Protein AF-A0A645G3M8-F1 (afdb_monomer_lite)

Radius of gyration: 39.3 Å; chains: 1; bounding box: 77×20×115 Å

Secondary structure (DSSP, 8-state):
-GGGTHHHHHHHHHHHHHHHHHHHHHHHHHHHHHHHHHHHHHHHHHHHHHHHHHHHHHHHHHHHHHHHHHHHHHHHHHHHHHHHHHHHTTTT--S-HHHHHHHHHHHHHHHHHHHHHHHHHHHHHHTT--

Foldseek 3Di:
DVVVCVVVVVVVVVVVVVVVVVVVVVVVVVVVVVVVVVVVVVVVVVVVVVVVVVVVVVVVVVVVVVLVVVLVVQLVVQLVVLLVVLVVCCVVDVDDSVVSSVVSSVVSSVVSVVVSVVVVVVVVVVVVVD

Organism: NCBI:txid1076179

Sequence (130 aa):
MQRRLLPGMNTCEAIARLQEELSARVARNSQLLRTRVDIELERQNQELLAQMNRRAKLQLHLQEAVEGLSVVVLTYYGSQLVQYIAKGTKELHHLNTDVITAISIPVIAGLVAWGTRRMRKKLAREEGAA

pLDDT: mean 85.51, std 11.44, range [43.47, 97.06]

Structure (mmCIF, N/CA/C/O backbone):
data_AF-A0A645G3M8-F1
#
_entry.id   AF-A0A645G3M8-F1
#
loop_
_atom_site.group_PDB
_atom_site.id
_atom_site.type_symbol
_atom_site.label_atom_id
_atom_site.label_alt_id
_atom_site.label_comp_id
_atom_site.label_asym_id
_atom_site.label_entity_id
_atom_site.label_seq_id
_atom_site.pdbx_PDB_ins_code
_atom_site.Cartn_x
_atom_site.Cartn_y
_atom_site.Cartn_z
_atom_site.occupancy
_atom_site.B_iso_or_equiv
_atom_site.auth_seq_id
_atom_site.auth_comp_id
_atom_site.auth_asym_id
_atom_site.auth_atom_id
_atom_site.pdbx_PDB_model_num
ATOM 1 N N . MET A 1 1 ? -44.295 -10.644 69.432 1.00 54.97 1 MET A N 1
ATOM 2 C CA . MET A 1 1 ? -42.885 -10.567 68.974 1.00 54.97 1 MET A CA 1
ATOM 3 C C . MET A 1 1 ? -42.716 -10.097 67.520 1.00 54.97 1 MET A C 1
ATOM 5 O O . MET A 1 1 ? -41.751 -9.391 67.268 1.00 54.97 1 MET A O 1
ATOM 9 N N . GLN A 1 2 ? -43.642 -10.366 66.586 1.00 59.00 2 GLN A N 1
ATOM 10 C CA . GLN A 1 2 ? -43.536 -9.944 65.168 1.00 59.00 2 GLN A CA 1
ATOM 11 C C . GLN A 1 2 ? -43.401 -8.426 64.922 1.00 59.00 2 GLN A C 1
ATOM 13 O O . GLN A 1 2 ? -42.679 -8.008 64.024 1.00 59.00 2 GLN A O 1
ATOM 18 N N . ARG A 1 3 ? -44.016 -7.576 65.754 1.00 61.34 3 ARG A N 1
ATOM 19 C CA . ARG A 1 3 ? -44.022 -6.111 65.565 1.00 61.34 3 ARG A CA 1
ATOM 20 C C . ARG A 1 3 ? -42.653 -5.422 65.740 1.00 61.34 3 ARG A C 1
ATOM 22 O O . ARG A 1 3 ? -42.508 -4.290 65.302 1.00 61.34 3 ARG A O 1
ATOM 29 N N . ARG A 1 4 ? -41.662 -6.083 66.365 1.00 66.19 4 ARG A N 1
ATOM 30 C CA . ARG A 1 4 ? -40.295 -5.539 66.563 1.00 66.19 4 ARG A CA 1
ATOM 31 C C . ARG A 1 4 ? -39.338 -5.843 65.402 1.00 66.19 4 ARG A C 1
ATOM 33 O O . ARG A 1 4 ? -38.353 -5.132 65.265 1.00 66.19 4 ARG A O 1
ATOM 40 N N . LEU A 1 5 ? -39.618 -6.863 64.583 1.00 68.00 5 LEU A N 1
ATOM 41 C CA . LEU A 1 5 ? -38.751 -7.285 63.467 1.00 68.00 5 LEU A CA 1
ATOM 42 C C . LEU A 1 5 ? -39.154 -6.669 62.117 1.00 68.00 5 LEU A C 1
ATOM 44 O O . LEU A 1 5 ? -38.311 -6.519 61.238 1.00 68.00 5 LEU A O 1
ATOM 48 N N . LEU A 1 6 ? -40.413 -6.241 61.986 1.00 74.38 6 LEU A N 1
ATOM 49 C CA . LEU A 1 6 ? -40.953 -5.529 60.820 1.00 74.38 6 LEU A CA 1
ATOM 50 C C . LEU A 1 6 ? -40.064 -4.389 60.276 1.00 74.38 6 LEU A C 1
ATOM 52 O O . LEU A 1 6 ? -39.833 -4.364 59.070 1.00 74.38 6 LEU A O 1
ATOM 56 N N . PRO A 1 7 ? -39.528 -3.465 61.101 1.00 78.56 7 PRO A N 1
ATOM 57 C CA . PRO A 1 7 ? -38.706 -2.374 60.576 1.00 78.56 7 PRO A CA 1
ATOM 58 C C . PRO A 1 7 ? -37.379 -2.855 59.971 1.00 78.56 7 PRO A C 1
ATOM 60 O O . PRO A 1 7 ? -36.938 -2.275 58.986 1.00 78.56 7 PRO A O 1
ATOM 63 N N . GLY A 1 8 ? -36.777 -3.925 60.507 1.00 80.56 8 GLY A N 1
ATOM 64 C CA . GLY A 1 8 ? -35.558 -4.529 59.953 1.00 80.56 8 GLY A CA 1
ATOM 65 C C . GLY A 1 8 ? -35.808 -5.323 58.666 1.00 80.56 8 GLY A C 1
ATOM 66 O O . GLY A 1 8 ? -34.981 -5.325 57.762 1.00 80.56 8 GLY A O 1
ATOM 67 N N . MET A 1 9 ? -36.975 -5.964 58.546 1.00 85.38 9 MET A N 1
ATOM 68 C CA . MET A 1 9 ? -37.376 -6.648 57.311 1.00 85.38 9 MET A CA 1
ATOM 69 C C . MET A 1 9 ? -37.659 -5.653 56.177 1.00 85.38 9 MET A C 1
ATOM 71 O O . MET A 1 9 ? -37.194 -5.859 55.059 1.00 85.38 9 MET A O 1
ATOM 75 N N . ASN A 1 10 ? -38.343 -4.545 56.478 1.00 84.81 10 ASN A N 1
ATOM 76 C CA . ASN A 1 10 ? -38.638 -3.496 55.498 1.00 84.81 10 ASN A CA 1
ATOM 77 C C . ASN A 1 10 ? -37.363 -2.829 54.957 1.00 84.81 10 ASN A C 1
ATOM 79 O O . ASN A 1 10 ? -37.295 -2.501 53.773 1.00 84.81 10 ASN A O 1
ATOM 83 N N . THR A 1 11 ? -36.338 -2.632 55.794 1.00 87.88 11 THR A N 1
ATOM 84 C CA . THR A 1 11 ? -35.049 -2.099 55.332 1.00 87.88 11 THR A CA 1
ATOM 85 C C . THR A 1 11 ? -34.286 -3.102 54.474 1.00 87.88 11 THR A C 1
ATOM 87 O O . THR A 1 11 ? -33.750 -2.703 53.444 1.00 87.88 11 THR A O 1
ATOM 90 N N . CYS A 1 12 ? -34.268 -4.392 54.822 1.00 90.19 12 CYS A N 1
ATOM 91 C CA . CYS A 1 12 ? -33.678 -5.420 53.957 1.00 90.19 12 CYS A CA 1
ATOM 92 C C . CYS A 1 12 ? -34.363 -5.479 52.584 1.00 90.19 12 CYS A C 1
ATOM 94 O O . CYS A 1 12 ? -33.677 -5.560 51.567 1.00 90.19 12 CYS A O 1
ATOM 96 N N . GLU A 1 13 ? -35.693 -5.379 52.536 1.00 90.44 13 GLU A N 1
ATOM 97 C CA . GLU A 1 13 ? -36.441 -5.359 51.276 1.00 90.44 13 GLU A CA 1
ATOM 98 C C . GLU A 1 13 ? -36.130 -4.103 50.442 1.00 90.44 13 GLU A C 1
ATOM 100 O O . GLU A 1 13 ? -35.922 -4.192 49.231 1.00 90.44 13 GLU A O 1
ATOM 105 N N . ALA A 1 14 ? -36.017 -2.935 51.083 1.00 91.69 14 ALA A N 1
ATOM 106 C CA . ALA A 1 14 ? -35.620 -1.697 50.413 1.00 91.69 14 ALA A CA 1
ATOM 107 C C . ALA A 1 14 ? -34.192 -1.774 49.838 1.00 91.69 14 ALA A C 1
ATOM 109 O O . ALA A 1 14 ? -33.960 -1.349 48.705 1.00 91.69 14 ALA A O 1
ATOM 110 N N . ILE A 1 15 ? -33.244 -2.351 50.585 1.00 92.88 15 ILE A N 1
ATOM 111 C CA . ILE A 1 15 ? -31.861 -2.553 50.127 1.00 92.88 15 ILE A CA 1
ATOM 112 C C . ILE A 1 15 ? -31.798 -3.558 48.971 1.00 92.88 15 ILE A C 1
ATOM 114 O O . ILE A 1 15 ? -31.075 -3.313 48.007 1.00 92.88 15 ILE A O 1
ATOM 118 N N . ALA A 1 16 ? -32.581 -4.640 49.013 1.00 93.75 16 ALA A N 1
ATOM 119 C CA . ALA A 1 16 ? -32.650 -5.614 47.922 1.00 93.75 16 ALA A CA 1
ATOM 120 C C . ALA A 1 16 ? -33.140 -4.973 46.610 1.00 93.75 16 ALA A C 1
ATOM 122 O O . ALA A 1 16 ? -32.528 -5.173 45.560 1.00 93.75 16 ALA A O 1
ATOM 123 N N . ARG A 1 17 ? -34.176 -4.124 46.673 1.00 93.81 17 ARG A N 1
ATOM 124 C CA . ARG A 1 17 ? -34.670 -3.372 45.503 1.00 93.81 17 ARG A CA 1
ATOM 125 C C . ARG A 1 17 ? -33.619 -2.410 44.949 1.00 93.81 17 ARG A C 1
ATOM 127 O O . ARG A 1 17 ? -33.435 -2.330 43.737 1.00 93.81 17 ARG A O 1
ATOM 134 N N . LEU A 1 18 ? -32.898 -1.708 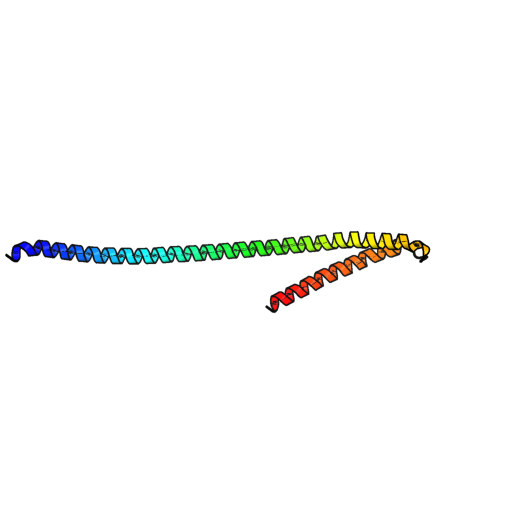45.825 1.00 94.94 18 LEU A N 1
ATOM 135 C CA . LEU A 1 18 ? -31.821 -0.807 45.410 1.00 94.94 18 LEU A CA 1
ATOM 136 C C . LEU A 1 18 ? -30.676 -1.573 44.724 1.00 94.94 18 LEU A C 1
ATOM 138 O O . LEU A 1 18 ? -30.153 -1.125 43.704 1.00 94.94 18 LEU A O 1
ATOM 142 N N . GLN A 1 19 ? -30.296 -2.734 45.266 1.00 95.81 19 GLN A N 1
ATOM 143 C CA . GLN A 1 19 ? -29.272 -3.601 44.683 1.00 95.81 19 GLN A CA 1
ATOM 144 C C . GLN A 1 19 ? -29.669 -4.063 43.277 1.00 95.81 19 GLN A C 1
ATOM 146 O O . GLN A 1 19 ? -28.841 -4.030 42.364 1.00 95.81 19 GLN A O 1
ATOM 151 N N . GLU A 1 20 ? -30.925 -4.463 43.088 1.00 95.69 20 GLU A N 1
ATOM 152 C CA . GLU A 1 20 ? -31.448 -4.882 41.789 1.00 95.69 20 GLU A CA 1
ATOM 153 C C . GLU A 1 20 ? -31.438 -3.726 40.777 1.00 95.69 20 GLU A C 1
ATOM 155 O O . GLU A 1 20 ? -30.967 -3.885 39.647 1.00 95.69 20 GLU A O 1
ATOM 160 N N . GLU A 1 21 ? -31.845 -2.526 41.198 1.00 95.81 21 GLU A N 1
ATOM 161 C CA . GLU A 1 21 ? -31.838 -1.342 40.340 1.00 95.81 21 GLU A CA 1
ATOM 162 C C . GLU A 1 21 ? -30.414 -0.922 39.933 1.00 95.81 21 GLU A C 1
ATOM 164 O O . GLU A 1 21 ? -30.160 -0.608 38.763 1.00 95.81 21 GLU A O 1
ATOM 169 N N . LEU A 1 22 ? -29.461 -0.952 40.871 1.00 95.69 22 LEU A N 1
ATOM 170 C CA . LEU A 1 22 ? -28.048 -0.683 40.596 1.00 95.69 22 LEU A CA 1
ATOM 171 C C . LEU A 1 22 ? -27.452 -1.732 39.657 1.00 95.69 22 LEU A C 1
ATOM 173 O O . LEU A 1 22 ? -26.776 -1.362 38.697 1.00 95.69 22 LEU A O 1
ATOM 177 N N . SER A 1 23 ? -27.741 -3.016 39.878 1.00 95.62 23 SER A N 1
ATOM 178 C CA . SER A 1 23 ? -27.282 -4.100 39.006 1.00 95.62 23 SER A CA 1
ATOM 179 C C . SER A 1 23 ? -27.801 -3.916 37.578 1.00 95.62 23 SER A C 1
ATOM 181 O O . SER A 1 23 ? -27.028 -3.954 36.619 1.00 95.62 23 SER A O 1
ATOM 183 N N . ALA A 1 24 ? -29.085 -3.576 37.425 1.00 95.69 24 ALA A N 1
ATOM 184 C CA . ALA A 1 24 ? -29.679 -3.288 36.124 1.00 95.69 24 ALA A CA 1
ATOM 185 C C . ALA A 1 24 ? -29.034 -2.067 35.438 1.00 95.69 24 ALA A C 1
ATOM 187 O O . ALA A 1 24 ? -28.817 -2.076 34.224 1.00 95.69 24 ALA A O 1
ATOM 188 N N . ARG A 1 25 ? -28.699 -1.010 36.191 1.00 96.44 25 ARG A N 1
ATOM 189 C CA . ARG A 1 25 ? -27.986 0.170 35.664 1.00 96.44 25 ARG A CA 1
ATOM 190 C C . ARG A 1 25 ? -26.560 -0.173 35.231 1.00 96.44 25 ARG A C 1
ATOM 192 O O . ARG A 1 25 ? -26.151 0.239 34.148 1.00 96.44 25 ARG A O 1
ATOM 199 N N . VAL A 1 26 ? -25.826 -0.942 36.035 1.00 95.94 26 VAL A N 1
ATOM 200 C CA . VAL A 1 26 ? -24.470 -1.403 35.703 1.00 95.94 26 VAL A CA 1
ATOM 201 C C . VAL A 1 26 ? -24.498 -2.263 34.444 1.00 95.94 26 VAL A C 1
ATOM 203 O O . VAL A 1 26 ? -23.734 -1.991 33.525 1.00 95.94 26 VAL A O 1
ATOM 206 N N . ALA A 1 27 ? -25.429 -3.215 34.342 1.00 95.50 27 ALA A N 1
ATOM 207 C CA . ALA A 1 27 ? -25.581 -4.059 33.159 1.00 95.50 27 ALA A CA 1
ATOM 208 C C . ALA A 1 27 ? -25.820 -3.235 31.881 1.00 95.50 27 ALA A C 1
ATOM 210 O O . ALA A 1 27 ? -25.150 -3.457 30.871 1.00 95.50 27 ALA A O 1
ATOM 211 N N . ARG A 1 28 ? -26.710 -2.233 31.935 1.00 96.56 28 ARG A N 1
ATOM 212 C CA . ARG A 1 28 ? -26.946 -1.314 30.807 1.00 96.56 28 ARG A CA 1
ATOM 213 C C . ARG A 1 28 ? -25.705 -0.495 30.456 1.00 96.56 28 ARG A C 1
ATOM 215 O O . ARG A 1 28 ? -25.361 -0.380 29.283 1.00 96.56 28 ARG A O 1
ATOM 222 N N . ASN A 1 29 ? -25.002 0.044 31.451 1.00 96.00 29 ASN A N 1
ATOM 223 C CA . ASN A 1 29 ? -23.778 0.813 31.215 1.00 96.00 29 ASN A CA 1
ATOM 224 C C . ASN A 1 29 ? -22.670 -0.055 30.604 1.00 96.00 29 ASN A C 1
ATOM 226 O O . ASN A 1 29 ? -21.996 0.384 29.676 1.00 96.00 29 ASN A O 1
ATOM 230 N N . SER A 1 30 ? -22.508 -1.296 31.066 1.00 95.56 30 SER A N 1
ATOM 231 C CA . SER A 1 30 ? -21.565 -2.255 30.484 1.00 95.56 30 SER A CA 1
ATOM 232 C C . SER A 1 30 ? -21.910 -2.591 29.033 1.00 95.56 30 SER A C 1
ATOM 234 O O . SER A 1 30 ? -21.005 -2.678 28.206 1.00 95.56 30 SER A O 1
ATOM 236 N N . GLN A 1 31 ? -23.198 -2.737 28.703 1.00 95.31 31 GLN A N 1
ATOM 237 C CA . GLN A 1 31 ? -23.643 -2.925 27.319 1.00 95.31 31 GLN A CA 1
ATOM 238 C C . GLN A 1 31 ? -23.295 -1.712 26.449 1.00 95.31 31 GLN A C 1
ATOM 240 O O . GLN A 1 31 ? -22.699 -1.885 25.392 1.00 95.31 31 GLN A O 1
ATOM 245 N N . LEU A 1 32 ? -23.579 -0.491 26.911 1.00 96.69 32 LEU A N 1
ATOM 246 C CA . LEU A 1 32 ? -23.249 0.729 26.167 1.00 96.69 32 LEU A CA 1
ATOM 247 C C . LEU A 1 32 ? -21.739 0.911 25.973 1.00 96.69 32 LEU A C 1
ATOM 249 O O . LEU A 1 32 ? -21.309 1.299 24.889 1.00 96.69 32 LEU A O 1
ATOM 253 N N . LEU A 1 33 ? -20.931 0.624 26.997 1.00 96.44 33 LEU A N 1
ATOM 254 C CA . LEU A 1 33 ? -19.471 0.657 26.889 1.00 96.44 33 LEU A CA 1
ATOM 255 C C . LEU A 1 33 ? -18.968 -0.355 25.864 1.00 96.44 33 LEU A C 1
ATOM 257 O O . LEU A 1 33 ? -18.130 -0.001 25.040 1.00 96.44 33 LEU A O 1
ATOM 261 N N . ARG A 1 34 ? -19.506 -1.580 25.877 1.00 96.06 34 ARG A N 1
ATOM 262 C CA . ARG A 1 34 ? -19.177 -2.595 24.872 1.00 96.06 34 ARG A CA 1
ATOM 263 C C . ARG A 1 34 ? -19.492 -2.086 23.468 1.00 96.06 34 ARG A C 1
ATOM 265 O O . ARG A 1 34 ? -18.597 -2.051 22.641 1.00 96.06 34 ARG A O 1
ATOM 272 N N . THR A 1 35 ? -20.695 -1.557 23.245 1.00 95.31 35 THR A N 1
ATOM 273 C CA . THR A 1 35 ? -21.072 -0.969 21.951 1.00 95.31 35 THR A CA 1
ATOM 274 C C . THR A 1 35 ? -20.161 0.193 21.545 1.00 95.31 35 THR A C 1
ATOM 276 O O . THR A 1 35 ? -19.811 0.317 20.378 1.00 95.31 35 THR A O 1
ATOM 279 N N . ARG A 1 36 ? -19.740 1.051 22.483 1.00 96.06 36 ARG A N 1
ATOM 280 C CA . ARG A 1 36 ? -18.788 2.140 22.196 1.00 96.06 36 ARG A CA 1
ATOM 281 C C . ARG A 1 36 ? -17.420 1.613 21.769 1.00 96.06 36 ARG A C 1
ATOM 283 O O . ARG A 1 36 ? -16.839 2.174 20.847 1.00 96.06 36 ARG A O 1
ATOM 290 N N . VAL A 1 37 ? -16.925 0.565 22.427 1.00 97.06 37 VAL A N 1
ATOM 291 C CA . VAL A 1 37 ? -15.670 -0.100 22.053 1.00 97.06 37 VAL A CA 1
ATOM 292 C C . VAL A 1 37 ? -15.802 -0.740 20.675 1.00 97.06 37 VAL A C 1
ATOM 294 O O . VAL A 1 37 ? -14.934 -0.520 19.837 1.00 97.06 37 VAL A O 1
ATOM 297 N N . ASP A 1 38 ? -16.896 -1.456 20.416 1.00 95.69 38 ASP A N 1
ATOM 298 C CA . ASP A 1 38 ? -17.147 -2.102 19.125 1.00 95.69 38 ASP A CA 1
ATOM 299 C C . ASP A 1 38 ? -17.174 -1.066 17.986 1.00 95.69 38 ASP A C 1
ATOM 301 O O . ASP A 1 38 ? -16.492 -1.236 16.977 1.00 95.69 38 ASP A O 1
ATOM 305 N N . ILE A 1 39 ? -17.863 0.066 18.185 1.00 96.06 39 ILE A N 1
ATOM 306 C CA . ILE A 1 39 ? -17.896 1.174 17.215 1.00 96.06 39 ILE A CA 1
ATOM 307 C C . ILE A 1 39 ? -16.501 1.775 16.996 1.00 96.06 39 ILE A C 1
ATOM 309 O O . ILE A 1 39 ? -16.136 2.073 15.861 1.00 96.06 39 ILE A O 1
ATOM 313 N N . GLU A 1 40 ? -15.711 1.979 18.053 1.00 95.00 40 GLU A N 1
ATOM 314 C CA . GLU A 1 40 ? -14.359 2.533 17.907 1.00 95.00 40 GLU A CA 1
ATOM 315 C C . GLU A 1 40 ? -13.427 1.562 17.170 1.00 95.00 40 GLU A C 1
ATOM 317 O O . GLU A 1 40 ? -12.624 1.996 16.346 1.00 95.00 40 GLU A O 1
ATOM 322 N N . LEU A 1 41 ? -13.564 0.253 17.398 1.00 96.31 41 LEU A N 1
ATOM 323 C CA . LEU A 1 41 ? -12.827 -0.766 16.648 1.00 96.31 41 LEU A CA 1
ATOM 324 C C . LEU A 1 41 ? -13.218 -0.770 15.167 1.00 96.31 41 LEU A C 1
ATOM 326 O O . LEU A 1 41 ? -12.339 -0.817 14.306 1.00 96.31 41 LEU A O 1
ATOM 330 N N . GLU A 1 42 ? -14.510 -0.673 14.850 1.00 95.56 42 GLU A N 1
ATOM 331 C CA . GLU A 1 42 ? -14.969 -0.533 13.464 1.00 95.56 42 GLU A CA 1
ATOM 332 C C . GLU A 1 42 ? -14.425 0.744 12.815 1.00 95.56 42 GLU A C 1
ATOM 334 O O . GLU A 1 42 ? -13.943 0.700 11.681 1.00 95.56 42 GLU A O 1
ATOM 339 N N . ARG A 1 43 ? -14.433 1.866 13.545 1.00 95.25 43 ARG A N 1
ATOM 340 C CA . ARG A 1 43 ? -13.874 3.147 13.092 1.00 95.25 43 ARG A CA 1
ATOM 341 C C . ARG A 1 43 ? -12.379 3.024 12.795 1.00 95.25 43 ARG A C 1
ATOM 343 O O . ARG A 1 43 ? -11.939 3.430 11.722 1.00 95.25 43 ARG A O 1
ATOM 350 N N . GLN A 1 44 ? -11.609 2.412 13.695 1.00 95.62 44 GLN A N 1
ATOM 351 C CA . GLN A 1 44 ? -10.182 2.153 13.483 1.00 95.62 44 GLN A CA 1
ATOM 352 C C . GLN A 1 44 ? -9.940 1.243 12.280 1.00 95.62 44 GLN A C 1
ATOM 354 O O . GLN A 1 44 ? -9.037 1.500 11.487 1.00 95.62 44 GLN A O 1
ATOM 359 N N . ASN A 1 45 ? -10.755 0.203 12.101 1.00 95.31 45 ASN A N 1
ATOM 360 C CA . ASN A 1 45 ? -10.637 -0.691 10.954 1.00 95.31 45 ASN A CA 1
ATOM 361 C C . ASN A 1 45 ? -10.918 0.053 9.635 1.00 95.31 45 ASN A C 1
ATOM 363 O O . ASN A 1 45 ? -10.152 -0.062 8.679 1.00 95.31 45 ASN A O 1
ATOM 367 N N . GLN A 1 46 ? -11.952 0.900 9.597 1.00 95.19 46 GLN A N 1
ATOM 368 C CA . GLN A 1 46 ? -12.221 1.769 8.446 1.00 95.19 46 GLN A CA 1
ATOM 369 C C . GLN A 1 46 ? -11.052 2.722 8.152 1.00 95.19 46 GLN A C 1
ATOM 371 O O . GLN A 1 46 ? -10.663 2.876 6.992 1.00 95.19 46 GLN A O 1
ATOM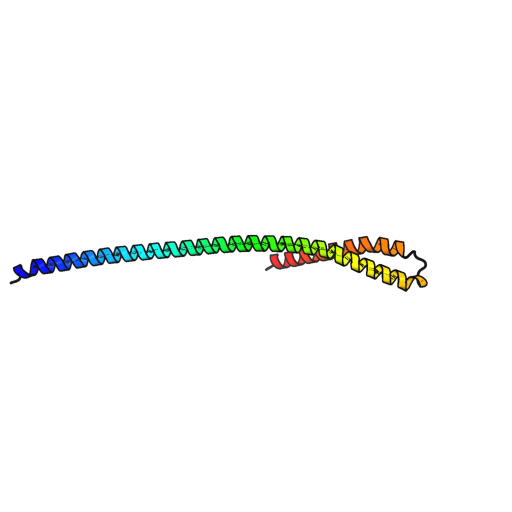 376 N N . GLU A 1 47 ? -10.456 3.330 9.181 1.00 95.38 47 GLU A N 1
ATOM 377 C CA . GLU A 1 47 ? -9.279 4.193 9.027 1.00 95.38 47 GLU A CA 1
ATOM 378 C C . GLU A 1 47 ? -8.066 3.424 8.494 1.00 95.38 47 GLU A C 1
ATOM 380 O O . GLU A 1 47 ? -7.392 3.896 7.574 1.00 95.38 47 GLU A O 1
ATOM 385 N N . LEU A 1 48 ? -7.811 2.220 9.010 1.00 95.69 48 LEU A N 1
ATOM 386 C CA . LEU A 1 48 ? -6.738 1.346 8.539 1.00 95.69 48 LEU A CA 1
ATOM 387 C C . LEU A 1 48 ? -6.937 0.954 7.074 1.00 95.69 48 LEU A C 1
ATOM 389 O O . LEU A 1 48 ? -6.005 1.080 6.279 1.00 95.69 48 LEU A O 1
ATOM 393 N N . LEU A 1 49 ? -8.147 0.548 6.683 1.00 96.12 49 LEU A N 1
ATOM 394 C CA . LEU A 1 49 ? -8.470 0.231 5.291 1.00 96.12 49 LEU A CA 1
ATOM 395 C C . LEU A 1 49 ? -8.269 1.445 4.376 1.00 96.12 49 LEU A C 1
ATOM 397 O O . LEU A 1 49 ? -7.683 1.317 3.298 1.00 96.12 49 LEU A O 1
ATOM 401 N N . ALA A 1 50 ? -8.681 2.638 4.811 1.00 94.50 50 ALA A N 1
ATOM 402 C CA . ALA A 1 50 ? -8.464 3.871 4.057 1.00 94.50 50 ALA A CA 1
ATOM 403 C C . ALA A 1 50 ? -6.966 4.183 3.883 1.00 94.50 50 ALA A C 1
ATOM 405 O O . ALA A 1 50 ? -6.522 4.546 2.787 1.00 94.50 50 ALA A O 1
ATOM 406 N N . GLN A 1 51 ? -6.164 3.994 4.934 1.00 93.69 51 GLN A N 1
ATOM 407 C CA . GLN A 1 51 ? -4.711 4.152 4.877 1.00 93.69 51 GLN A CA 1
ATOM 408 C C . GLN A 1 51 ? -4.052 3.111 3.963 1.00 93.69 51 GLN A C 1
ATOM 410 O O . GLN A 1 51 ? -3.199 3.473 3.146 1.00 93.69 51 GLN A O 1
ATOM 415 N N . MET A 1 52 ? -4.468 1.843 4.042 1.00 94.06 52 MET A N 1
ATOM 416 C CA . MET A 1 52 ? -3.994 0.774 3.159 1.00 94.06 52 MET A CA 1
ATOM 417 C C . MET A 1 52 ? -4.287 1.097 1.696 1.00 94.06 52 MET A C 1
ATOM 419 O O . MET A 1 52 ? -3.386 1.015 0.865 1.00 94.06 52 MET A O 1
ATOM 423 N N . ASN A 1 53 ? -5.505 1.541 1.387 1.00 93.12 53 ASN A N 1
ATOM 424 C CA . ASN A 1 53 ? -5.908 1.879 0.025 1.00 93.12 53 ASN A CA 1
ATOM 425 C C . ASN A 1 53 ? -5.094 3.067 -0.523 1.00 93.12 53 ASN A C 1
ATOM 427 O O . ASN A 1 53 ? -4.596 3.048 -1.651 1.00 93.12 53 ASN A O 1
ATOM 431 N N . ARG A 1 54 ? -4.841 4.082 0.317 1.00 92.81 54 ARG A N 1
ATOM 432 C CA . ARG A 1 54 ? -3.965 5.206 -0.043 1.00 92.81 54 ARG A CA 1
ATOM 433 C C . ARG A 1 54 ? -2.528 4.757 -0.310 1.00 92.81 54 ARG A C 1
ATOM 435 O O . ARG A 1 54 ? -1.922 5.212 -1.281 1.00 92.81 54 ARG A O 1
ATOM 442 N N . ARG A 1 55 ? -1.983 3.867 0.523 1.00 94.94 55 ARG A N 1
ATOM 443 C CA . ARG A 1 55 ? -0.634 3.315 0.345 1.00 94.94 55 ARG A CA 1
ATOM 444 C C . ARG A 1 55 ? -0.537 2.462 -0.918 1.00 94.94 55 ARG A C 1
ATOM 446 O O . ARG A 1 55 ? 0.416 2.640 -1.669 1.00 94.94 55 ARG A O 1
ATOM 453 N N . ALA A 1 56 ? -1.519 1.603 -1.181 1.00 92.38 56 ALA A N 1
ATOM 454 C CA . ALA A 1 56 ? -1.584 0.795 -2.395 1.00 92.38 56 ALA A CA 1
ATOM 455 C C . ALA A 1 56 ? -1.590 1.682 -3.650 1.00 92.38 56 ALA A C 1
ATOM 457 O O . ALA A 1 56 ? -0.803 1.468 -4.569 1.00 92.38 56 ALA A O 1
ATOM 458 N N . LYS A 1 57 ? -2.383 2.762 -3.651 1.00 92.56 57 LYS A N 1
ATOM 459 C CA . LYS A 1 57 ? -2.393 3.733 -4.756 1.00 92.56 57 LYS A CA 1
ATOM 460 C C . LYS A 1 57 ? -1.029 4.392 -4.979 1.00 92.56 57 LYS A C 1
ATOM 462 O O . LYS A 1 57 ? -0.594 4.540 -6.119 1.00 92.56 57 LYS A O 1
ATOM 467 N N . LEU A 1 58 ? -0.340 4.777 -3.904 1.00 92.44 58 LEU A N 1
ATOM 468 C CA . LEU A 1 58 ? 1.014 5.332 -4.004 1.00 92.44 58 LEU A CA 1
ATOM 469 C C . LEU A 1 58 ? 2.019 4.305 -4.537 1.00 92.44 58 LEU A C 1
ATOM 471 O O . LEU A 1 58 ? 2.859 4.657 -5.360 1.00 92.44 58 LEU A O 1
ATOM 475 N N . GLN A 1 59 ? 1.919 3.047 -4.106 1.00 90.25 59 GLN A N 1
ATOM 476 C CA . GLN A 1 59 ? 2.764 1.963 -4.608 1.00 90.25 59 GLN A CA 1
ATOM 477 C C . GLN A 1 59 ? 2.560 1.736 -6.109 1.00 90.25 59 GLN A C 1
ATOM 479 O O . GLN A 1 59 ? 3.547 1.611 -6.826 1.00 90.25 59 GLN A O 1
ATOM 484 N N . LEU A 1 60 ? 1.317 1.789 -6.599 1.00 90.12 60 LEU A N 1
ATOM 485 C CA . LEU A 1 60 ? 1.022 1.690 -8.032 1.00 90.12 60 LEU A CA 1
ATOM 486 C C . LEU A 1 60 ? 1.644 2.838 -8.837 1.00 90.12 60 LEU A C 1
ATOM 488 O O . LEU A 1 60 ? 2.249 2.594 -9.877 1.00 90.12 60 LEU A O 1
ATOM 492 N N . HIS A 1 61 ? 1.549 4.081 -8.354 1.00 90.94 61 HIS A N 1
ATOM 493 C CA . HIS A 1 61 ? 2.170 5.222 -9.036 1.00 90.94 61 HIS A CA 1
ATOM 494 C C . HIS A 1 61 ? 3.702 5.132 -9.050 1.00 90.94 61 HIS A C 1
ATOM 496 O O . HIS A 1 61 ? 4.328 5.438 -10.063 1.00 90.94 61 HIS A O 1
ATOM 502 N N . LEU A 1 62 ? 4.313 4.712 -7.937 1.00 92.25 62 LEU A N 1
ATOM 503 C CA . LEU A 1 62 ? 5.760 4.499 -7.870 1.00 92.25 62 LEU A CA 1
ATOM 504 C C . LEU A 1 62 ? 6.198 3.382 -8.819 1.00 92.25 62 LEU A C 1
ATOM 506 O O . LEU A 1 62 ? 7.191 3.543 -9.524 1.00 92.25 62 LEU A O 1
ATOM 510 N N . GLN A 1 63 ? 5.447 2.283 -8.880 1.00 89.50 63 GLN A N 1
ATOM 511 C CA . GLN A 1 63 ? 5.716 1.198 -9.815 1.00 89.50 63 GLN A CA 1
ATOM 512 C C . GLN A 1 63 ? 5.608 1.674 -11.265 1.00 89.50 63 GLN A C 1
ATOM 514 O O . GLN A 1 63 ? 6.505 1.402 -12.052 1.00 89.50 63 GLN A O 1
ATOM 519 N N . GLU A 1 64 ? 4.579 2.445 -11.613 1.00 87.56 64 GLU A N 1
ATOM 520 C CA . GLU A 1 64 ? 4.422 2.999 -12.962 1.00 87.56 64 GLU A CA 1
ATOM 521 C C . GLU A 1 64 ? 5.569 3.954 -13.339 1.00 87.56 64 GLU A C 1
ATOM 523 O O . GLU A 1 64 ? 6.058 3.927 -14.471 1.00 87.56 64 GLU A O 1
ATOM 528 N N . ALA A 1 65 ? 6.076 4.738 -12.382 1.00 88.75 65 ALA A N 1
ATOM 529 C CA . ALA A 1 65 ? 7.270 5.556 -12.587 1.00 88.75 65 ALA A CA 1
ATOM 530 C C . ALA A 1 65 ? 8.532 4.701 -12.829 1.00 88.75 65 ALA A C 1
ATOM 532 O O . ALA A 1 65 ? 9.313 4.995 -13.738 1.00 88.75 65 ALA A O 1
ATOM 533 N N . VAL A 1 66 ? 8.723 3.621 -12.058 1.00 91.12 66 VAL A N 1
ATOM 534 C CA . VAL A 1 66 ? 9.850 2.682 -12.225 1.00 91.12 66 VAL A CA 1
ATOM 535 C C . VAL A 1 66 ? 9.747 1.917 -13.546 1.00 91.12 66 VAL A C 1
ATOM 537 O O . VAL A 1 66 ? 10.755 1.735 -14.230 1.00 91.12 66 VAL A O 1
ATOM 540 N N . GLU A 1 67 ? 8.540 1.528 -13.956 1.00 88.38 67 GLU A N 1
ATOM 541 C CA . GLU A 1 67 ? 8.280 0.907 -15.255 1.00 88.38 67 GLU A CA 1
ATOM 542 C C . GLU A 1 67 ? 8.686 1.848 -16.396 1.00 88.38 67 GLU A C 1
ATOM 544 O O . GLU A 1 67 ? 9.404 1.427 -17.304 1.00 88.38 67 GLU A O 1
ATOM 549 N N . GLY A 1 68 ? 8.323 3.133 -16.328 1.00 87.50 68 GLY A N 1
ATOM 550 C CA . GLY A 1 68 ? 8.743 4.135 -17.313 1.00 87.50 68 GLY A CA 1
ATOM 551 C C . GLY A 1 68 ? 10.265 4.291 -17.401 1.00 87.50 68 GLY A C 1
ATOM 552 O O . GLY A 1 68 ? 10.829 4.277 -18.498 1.00 87.50 68 GLY A O 1
ATOM 553 N N . LEU A 1 69 ? 10.947 4.365 -16.253 1.00 91.75 69 LEU A N 1
ATOM 554 C CA . LEU A 1 69 ? 12.409 4.446 -16.201 1.00 91.75 69 LEU A CA 1
ATOM 555 C C . LEU A 1 69 ? 13.075 3.182 -16.772 1.00 91.75 69 LEU A C 1
ATOM 557 O O . LEU A 1 69 ? 14.074 3.279 -17.487 1.00 91.75 69 LEU A O 1
ATOM 561 N N . SER A 1 70 ? 12.502 2.002 -16.517 1.00 90.62 70 SER A N 1
ATOM 562 C CA . SER A 1 70 ? 13.034 0.729 -17.017 1.00 90.62 70 SER A CA 1
ATOM 563 C C . SER A 1 70 ? 13.084 0.673 -18.547 1.00 90.62 70 SER A C 1
ATOM 565 O O . SER A 1 70 ? 14.052 0.156 -19.102 1.00 90.62 70 SER A O 1
ATOM 567 N N . VAL A 1 71 ? 12.108 1.276 -19.241 1.00 89.94 71 VAL A N 1
ATOM 568 C CA . VAL A 1 71 ? 12.092 1.342 -20.712 1.00 89.94 71 VAL A CA 1
ATOM 569 C C . VAL A 1 71 ? 13.301 2.117 -21.226 1.00 89.94 71 VAL A C 1
ATOM 571 O O . VAL A 1 71 ? 13.951 1.668 -22.169 1.00 89.94 71 VAL A O 1
ATOM 574 N N . VAL A 1 72 ? 13.643 3.244 -20.596 1.00 90.69 72 VAL A N 1
ATOM 575 C CA . VAL A 1 72 ? 14.807 4.060 -20.978 1.00 90.69 72 VAL A CA 1
ATOM 576 C C . VAL A 1 72 ? 16.099 3.267 -20.792 1.00 90.69 72 VAL A C 1
ATOM 578 O O . VAL A 1 72 ? 16.912 3.178 -21.712 1.00 90.69 72 VAL A O 1
ATOM 581 N N . VAL A 1 73 ? 16.259 2.637 -19.626 1.00 93.50 73 VAL A N 1
ATOM 582 C CA . VAL A 1 73 ? 17.451 1.853 -19.278 1.00 93.50 73 VAL A CA 1
ATOM 583 C C . VAL A 1 73 ? 17.630 0.660 -20.224 1.00 93.50 73 VAL A C 1
ATOM 585 O O . VAL A 1 73 ? 18.709 0.474 -20.787 1.00 93.50 73 VAL A O 1
ATOM 588 N N . LEU A 1 74 ? 16.569 -0.119 -20.456 1.00 91.12 74 LEU A N 1
ATOM 589 C CA . LEU A 1 74 ? 16.592 -1.265 -21.369 1.00 91.12 74 LEU A CA 1
ATOM 590 C C . LEU A 1 74 ? 16.850 -0.843 -22.816 1.00 91.12 74 LEU A C 1
ATOM 592 O O . LEU A 1 74 ? 17.604 -1.512 -23.518 1.00 91.12 74 LEU A O 1
ATOM 596 N N . THR A 1 75 ? 16.270 0.275 -23.260 1.00 89.62 75 THR A N 1
ATOM 597 C CA . THR A 1 75 ? 16.503 0.805 -24.611 1.00 89.62 75 THR A CA 1
ATOM 598 C C . THR A 1 75 ? 17.962 1.201 -24.799 1.00 89.62 75 THR A C 1
ATOM 600 O O . THR A 1 75 ? 18.565 0.844 -25.810 1.00 89.62 75 THR A O 1
ATOM 603 N N . TYR A 1 76 ? 18.559 1.884 -23.817 1.00 89.88 76 TYR A N 1
ATOM 604 C CA . TYR A 1 76 ? 19.966 2.271 -23.870 1.00 89.88 76 TYR A CA 1
ATOM 605 C C . TYR A 1 76 ? 20.883 1.047 -23.947 1.00 89.88 76 TYR A C 1
ATOM 607 O O . TYR A 1 76 ? 21.664 0.928 -24.893 1.00 89.88 76 TYR A O 1
ATOM 615 N N . TYR A 1 77 ? 20.744 0.097 -23.019 1.00 92.12 77 TYR A N 1
ATOM 616 C CA . TYR A 1 77 ? 21.576 -1.107 -23.025 1.00 92.12 77 TYR A CA 1
ATOM 617 C C . TYR A 1 77 ? 21.347 -1.977 -24.264 1.00 92.12 77 TYR A C 1
ATOM 619 O O . TYR A 1 77 ? 22.308 -2.474 -24.848 1.00 92.12 77 TYR A O 1
ATOM 627 N N . GLY A 1 78 ? 20.096 -2.115 -24.710 1.00 89.44 78 GLY A N 1
ATOM 628 C CA . GLY A 1 78 ? 19.761 -2.834 -25.936 1.00 89.44 78 GLY A CA 1
ATOM 629 C C . GLY A 1 78 ? 20.404 -2.198 -27.169 1.00 89.44 78 GLY A C 1
ATOM 630 O O . GLY A 1 78 ? 21.003 -2.901 -27.981 1.00 89.44 78 GLY A O 1
ATOM 631 N N . SER A 1 79 ? 20.347 -0.869 -27.288 1.00 85.69 79 SER A N 1
ATOM 632 C CA . SER A 1 79 ? 20.981 -0.145 -28.396 1.00 85.69 79 SER A CA 1
ATOM 633 C C . SER A 1 79 ? 22.507 -0.263 -28.379 1.00 85.69 79 SER A C 1
ATOM 635 O O . SER A 1 79 ? 23.110 -0.482 -29.429 1.00 85.69 79 SER A O 1
ATOM 637 N N . GLN A 1 80 ? 23.135 -0.214 -27.196 1.00 84.38 80 GLN A N 1
ATOM 638 C CA . GLN A 1 80 ? 24.569 -0.472 -27.038 1.00 84.38 80 GLN A CA 1
ATOM 639 C C . GLN A 1 80 ? 24.938 -1.884 -27.497 1.00 84.38 80 GLN A C 1
ATOM 641 O O . GLN A 1 80 ? 25.914 -2.059 -28.224 1.00 84.38 80 GLN A O 1
ATOM 646 N N . LEU A 1 81 ? 24.145 -2.892 -27.124 1.00 87.06 81 LEU A N 1
ATOM 647 C CA . LEU A 1 81 ? 24.395 -4.271 -27.531 1.00 87.06 81 LEU A CA 1
ATOM 648 C C . LEU A 1 81 ? 24.311 -4.431 -29.056 1.00 87.06 81 LEU A C 1
ATOM 650 O O . LEU A 1 81 ? 25.198 -5.035 -29.660 1.00 87.06 81 LEU A O 1
ATOM 654 N N . VAL A 1 82 ? 23.299 -3.830 -29.692 1.00 85.06 82 VAL A N 1
ATOM 655 C CA . VAL A 1 82 ? 23.185 -3.822 -31.159 1.00 85.06 82 VAL A CA 1
ATOM 656 C C . VAL A 1 82 ? 24.360 -3.095 -31.803 1.00 85.06 82 VAL A C 1
ATOM 658 O O . VAL A 1 82 ? 24.906 -3.584 -32.792 1.00 85.06 82 VAL A O 1
ATOM 661 N N . GLN A 1 83 ? 24.804 -1.977 -31.229 1.00 81.75 83 GLN A N 1
ATOM 662 C CA . GLN A 1 83 ? 25.972 -1.255 -31.724 1.00 81.75 83 GLN A CA 1
ATOM 663 C C . GLN A 1 83 ? 27.238 -2.125 -31.685 1.00 81.75 83 GLN A C 1
ATOM 665 O O . GLN A 1 83 ? 28.000 -2.131 -32.653 1.00 81.75 83 GLN A O 1
ATOM 670 N N . TYR A 1 84 ? 27.469 -2.878 -30.604 1.00 83.38 84 TYR A N 1
ATOM 671 C CA . TYR A 1 84 ? 28.609 -3.797 -30.520 1.00 83.38 84 TYR A CA 1
ATOM 672 C C . TYR A 1 84 ? 28.530 -4.913 -31.559 1.00 83.38 84 TYR A C 1
ATOM 674 O O . TYR A 1 84 ? 29.527 -5.183 -32.228 1.00 83.38 84 TYR A O 1
ATOM 682 N N . ILE A 1 85 ? 27.351 -5.512 -31.750 1.00 83.31 85 ILE A N 1
ATOM 683 C CA . ILE A 1 85 ? 27.144 -6.550 -32.768 1.00 83.31 85 ILE A CA 1
ATOM 684 C C . ILE A 1 85 ? 27.418 -5.982 -34.164 1.00 83.31 85 ILE A C 1
ATOM 686 O O . ILE A 1 85 ? 28.176 -6.578 -34.927 1.00 83.31 85 ILE A O 1
ATOM 690 N N . ALA A 1 86 ? 26.869 -4.807 -34.481 1.00 81.69 86 ALA A N 1
ATOM 691 C CA . ALA A 1 86 ? 27.040 -4.159 -35.778 1.00 81.69 86 ALA A CA 1
ATOM 692 C C . ALA A 1 86 ? 28.501 -3.758 -36.053 1.00 81.69 86 ALA A C 1
ATOM 694 O O . ALA 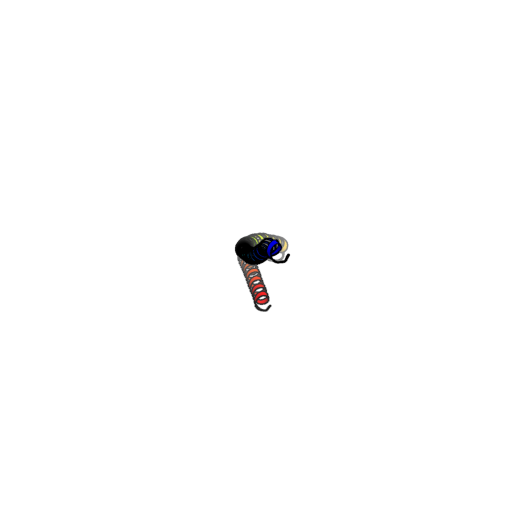A 1 86 ? 28.954 -3.826 -37.194 1.00 81.69 86 ALA A O 1
ATOM 695 N N . LYS A 1 87 ? 29.260 -3.373 -35.016 1.00 78.56 87 LYS A N 1
ATOM 696 C CA . LYS A 1 87 ? 30.713 -3.151 -35.116 1.00 78.56 87 LYS A CA 1
ATOM 697 C C . LYS A 1 87 ? 31.478 -4.459 -35.336 1.00 78.56 87 LYS A C 1
ATOM 699 O O . LYS A 1 87 ? 32.380 -4.484 -36.165 1.00 78.56 87 LYS A O 1
ATOM 704 N N . GLY A 1 88 ? 31.117 -5.532 -34.629 1.00 77.94 88 GLY A N 1
ATOM 705 C CA . GLY A 1 88 ? 31.790 -6.835 -34.717 1.00 77.94 88 GLY A CA 1
ATOM 706 C C . GLY A 1 88 ? 31.546 -7.588 -36.027 1.00 77.94 88 GLY A C 1
ATOM 707 O O . GLY A 1 88 ? 32.353 -8.417 -36.423 1.00 77.94 88 GLY A O 1
ATOM 708 N N .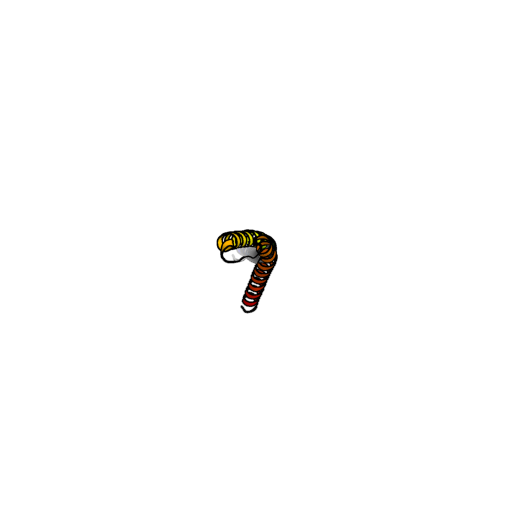 THR A 1 89 ? 30.459 -7.274 -36.727 1.00 74.62 89 THR A N 1
ATOM 709 C CA . THR A 1 89 ? 30.073 -7.914 -37.996 1.00 74.62 89 THR A CA 1
ATOM 710 C C . THR A 1 89 ? 30.292 -7.006 -39.213 1.00 74.62 89 THR A C 1
ATOM 712 O O . THR A 1 89 ? 29.890 -7.324 -40.328 1.00 74.62 89 THR A O 1
ATOM 715 N N . LYS A 1 90 ? 31.001 -5.886 -39.025 1.00 67.31 90 LYS A N 1
ATOM 716 C CA . LYS A 1 90 ? 31.279 -4.880 -40.060 1.00 67.31 90 LYS A CA 1
ATOM 717 C C . LYS A 1 90 ? 31.989 -5.444 -41.301 1.00 67.31 90 LYS A C 1
ATOM 719 O O . LYS A 1 90 ? 31.800 -4.918 -42.390 1.00 67.31 90 LYS A O 1
ATOM 724 N N . GLU A 1 91 ? 32.762 -6.520 -41.160 1.00 64.25 91 GLU A N 1
ATOM 725 C CA . GLU A 1 91 ? 33.414 -7.197 -42.294 1.00 64.25 91 GLU A CA 1
ATOM 726 C C . GLU A 1 91 ? 32.465 -8.097 -43.107 1.00 64.25 91 GLU A C 1
ATOM 728 O O . GLU A 1 91 ? 32.738 -8.387 -44.267 1.00 64.25 91 GLU A O 1
ATOM 733 N N . LEU A 1 92 ? 31.324 -8.507 -42.539 1.00 62.84 92 LEU A N 1
ATOM 734 C CA . LEU A 1 92 ? 30.318 -9.332 -43.219 1.00 62.84 92 LEU A CA 1
ATOM 735 C C . LEU A 1 92 ? 29.277 -8.508 -43.990 1.00 62.84 92 LEU A C 1
ATOM 737 O O . LEU A 1 92 ? 28.576 -9.053 -44.841 1.00 62.84 92 LEU A O 1
ATOM 741 N N . HIS A 1 93 ? 29.149 -7.208 -43.716 1.00 59.88 93 HIS A N 1
ATOM 742 C CA . HIS A 1 93 ? 28.165 -6.355 -44.381 1.00 59.88 93 HIS A CA 1
ATOM 743 C C . HIS A 1 93 ? 28.676 -4.928 -44.594 1.00 59.88 93 HIS A C 1
ATOM 745 O O . HIS A 1 93 ? 28.951 -4.199 -43.649 1.00 59.88 93 HIS A O 1
ATOM 751 N N . HIS A 1 94 ? 28.678 -4.494 -45.859 1.00 62.88 94 HIS A N 1
ATOM 752 C CA . HIS A 1 94 ? 29.070 -3.157 -46.336 1.00 62.88 94 HIS A CA 1
ATOM 753 C C . HIS A 1 94 ? 28.096 -2.026 -45.924 1.00 62.88 94 HIS A C 1
ATOM 755 O O . HIS A 1 94 ? 28.122 -0.932 -46.486 1.00 62.88 94 HIS A O 1
ATOM 761 N N . LEU A 1 95 ? 27.192 -2.288 -44.977 1.00 63.59 95 LEU A N 1
ATOM 762 C CA . LEU A 1 95 ? 26.189 -1.339 -44.505 1.00 63.59 95 LEU A CA 1
ATOM 763 C C . LEU A 1 95 ? 26.775 -0.447 -43.407 1.00 63.59 95 LEU A C 1
ATOM 765 O O . LEU A 1 95 ? 27.509 -0.904 -42.532 1.00 63.59 95 LEU A O 1
ATOM 769 N N . ASN A 1 96 ? 26.419 0.837 -43.435 1.00 70.25 96 ASN A N 1
ATOM 770 C CA . ASN A 1 96 ? 26.943 1.817 -42.494 1.00 70.25 96 ASN A CA 1
ATOM 771 C C . ASN A 1 96 ? 26.441 1.524 -41.064 1.00 70.25 96 ASN A C 1
ATOM 773 O O . ASN A 1 96 ? 25.244 1.620 -40.778 1.00 70.25 96 ASN A O 1
ATOM 777 N N . THR A 1 97 ? 27.366 1.156 -40.172 1.00 68.69 97 THR A N 1
ATOM 778 C CA . THR A 1 97 ? 27.118 0.775 -38.770 1.00 68.69 97 THR A CA 1
ATOM 779 C C . THR A 1 97 ? 26.298 1.824 -38.010 1.00 68.69 97 THR A C 1
ATOM 781 O O . THR A 1 97 ? 25.467 1.473 -37.167 1.00 68.69 97 THR A O 1
ATOM 784 N N . ASP A 1 98 ? 26.471 3.103 -38.346 1.00 72.12 98 ASP A N 1
ATOM 785 C CA . ASP A 1 98 ? 25.759 4.208 -37.702 1.00 72.12 98 ASP A CA 1
ATOM 786 C C . ASP A 1 98 ? 24.266 4.221 -38.054 1.00 72.12 98 ASP A C 1
ATOM 788 O O . ASP A 1 98 ? 23.431 4.469 -37.187 1.00 72.12 98 ASP A O 1
ATOM 792 N N . VAL A 1 99 ? 23.905 3.860 -39.291 1.00 77.44 99 VAL A N 1
ATOM 793 C CA . VAL A 1 99 ? 22.503 3.791 -39.741 1.00 77.44 99 VAL A CA 1
ATOM 794 C C . VAL A 1 99 ? 21.781 2.619 -39.078 1.00 77.44 99 VAL A C 1
ATOM 796 O O . VAL A 1 99 ? 20.654 2.771 -38.607 1.00 77.44 99 VAL A O 1
ATOM 799 N N . ILE A 1 100 ? 22.445 1.463 -38.973 1.00 75.12 100 ILE A N 1
ATOM 800 C CA . ILE A 1 100 ? 21.903 0.282 -38.280 1.00 75.12 100 ILE A CA 1
ATOM 801 C C . ILE A 1 100 ? 21.656 0.606 -36.803 1.00 75.12 100 ILE A C 1
ATOM 803 O O . ILE A 1 100 ? 20.586 0.313 -36.266 1.00 75.12 100 ILE A O 1
ATOM 807 N N . THR A 1 101 ? 22.618 1.268 -36.156 1.00 75.12 101 THR A N 1
ATOM 808 C CA . THR A 1 101 ? 22.491 1.668 -34.751 1.00 75.12 101 THR A CA 1
ATOM 809 C C . THR A 1 101 ? 21.361 2.688 -34.573 1.00 75.12 101 THR A C 1
ATOM 811 O O . THR A 1 101 ? 20.518 2.511 -33.693 1.00 75.12 101 THR A O 1
ATOM 814 N N . ALA A 1 102 ? 21.268 3.696 -35.446 1.00 77.56 102 ALA A N 1
ATOM 815 C CA . ALA A 1 102 ? 20.227 4.722 -35.391 1.00 77.56 102 ALA A CA 1
ATOM 816 C C . ALA A 1 102 ? 18.807 4.154 -35.560 1.00 77.56 102 ALA A C 1
ATOM 818 O O . ALA A 1 102 ? 17.896 4.585 -34.857 1.00 77.56 102 ALA A O 1
ATOM 819 N N . ILE A 1 103 ? 18.616 3.163 -36.438 1.00 83.25 103 ILE A N 1
ATOM 820 C CA . ILE A 1 103 ? 17.317 2.494 -36.637 1.00 83.25 103 ILE A CA 1
ATOM 821 C C . ILE A 1 103 ? 16.991 1.547 -35.474 1.00 83.25 103 ILE A C 1
ATOM 823 O O . ILE A 1 103 ? 15.826 1.397 -35.105 1.00 83.25 103 ILE A O 1
ATOM 827 N N . SER A 1 104 ? 17.998 0.928 -34.854 1.00 80.69 104 SER A N 1
ATOM 828 C CA . SER A 1 104 ? 17.775 -0.008 -33.746 1.00 80.69 104 SER A CA 1
ATOM 829 C C . SER A 1 104 ? 17.173 0.657 -32.503 1.00 80.69 104 SER A C 1
ATOM 831 O O . SER A 1 104 ? 16.343 0.050 -31.830 1.00 80.69 104 SER A O 1
ATOM 833 N N . ILE A 1 105 ? 17.521 1.918 -32.228 1.00 82.38 105 ILE A N 1
ATOM 834 C CA . ILE A 1 105 ? 17.053 2.665 -31.051 1.00 82.38 105 ILE A CA 1
ATOM 835 C C . ILE A 1 105 ? 15.514 2.775 -31.004 1.00 82.38 105 ILE A C 1
ATOM 837 O O . ILE A 1 105 ? 14.927 2.307 -30.023 1.00 82.38 105 ILE A O 1
ATOM 841 N N . PRO A 1 106 ? 14.816 3.330 -32.020 1.00 88.06 106 PRO A N 1
ATOM 842 C CA . PRO A 1 106 ? 13.356 3.425 -32.003 1.00 88.06 106 PRO A CA 1
ATOM 843 C C . PRO A 1 106 ? 12.670 2.054 -32.057 1.00 88.06 106 PRO A C 1
ATOM 845 O O . PRO A 1 106 ? 11.602 1.888 -31.466 1.00 88.06 106 PRO A O 1
ATOM 848 N N . VAL A 1 107 ? 13.278 1.057 -32.711 1.00 89.62 107 VAL A N 1
ATOM 849 C CA . VAL A 1 107 ? 12.737 -0.311 -32.771 1.00 89.62 107 VAL A CA 1
ATOM 850 C C . VAL A 1 107 ? 12.755 -0.968 -31.390 1.00 89.62 107 VAL A C 1
ATOM 852 O O . VAL A 1 107 ? 11.731 -1.486 -30.946 1.00 89.62 107 VAL A O 1
ATOM 855 N N . ILE A 1 108 ? 13.886 -0.910 -30.682 1.00 87.75 108 ILE A N 1
ATOM 856 C CA . ILE A 1 108 ? 14.022 -1.472 -29.332 1.00 87.75 108 ILE A CA 1
ATOM 857 C C . ILE A 1 108 ? 13.109 -0.726 -28.358 1.00 87.75 108 ILE A C 1
ATOM 859 O O . ILE A 1 108 ? 12.378 -1.370 -27.607 1.00 87.75 108 ILE A O 1
ATOM 863 N N . ALA A 1 109 ? 13.079 0.609 -28.416 1.00 87.94 109 ALA A N 1
ATOM 864 C CA . ALA A 1 109 ? 12.180 1.414 -27.591 1.00 87.94 109 ALA A CA 1
ATOM 865 C C . ALA A 1 109 ? 10.711 1.013 -27.798 1.00 87.94 109 ALA A C 1
ATOM 867 O O . ALA A 1 109 ? 9.975 0.797 -26.833 1.00 87.94 109 ALA A O 1
ATOM 868 N N . GLY A 1 110 ? 10.292 0.861 -29.058 1.00 90.00 110 GLY A N 1
ATOM 869 C CA . GLY A 1 110 ? 8.943 0.438 -29.419 1.00 90.00 110 GLY A CA 1
ATOM 870 C C . GLY A 1 110 ? 8.610 -0.972 -28.930 1.00 90.00 110 GLY A C 1
ATOM 871 O O . GLY A 1 110 ? 7.542 -1.182 -28.355 1.00 90.00 110 GLY A O 1
ATOM 872 N N . LEU A 1 111 ? 9.528 -1.928 -29.101 1.00 90.31 111 LEU A N 1
ATOM 873 C CA . LEU A 1 111 ? 9.349 -3.313 -28.659 1.00 90.31 111 LEU A CA 1
ATOM 874 C C . LEU A 1 111 ? 9.256 -3.429 -27.137 1.00 90.31 111 LEU A C 1
ATOM 876 O O . LEU A 1 111 ? 8.345 -4.088 -26.637 1.00 90.31 111 LEU A O 1
ATOM 880 N N . VAL A 1 112 ? 10.156 -2.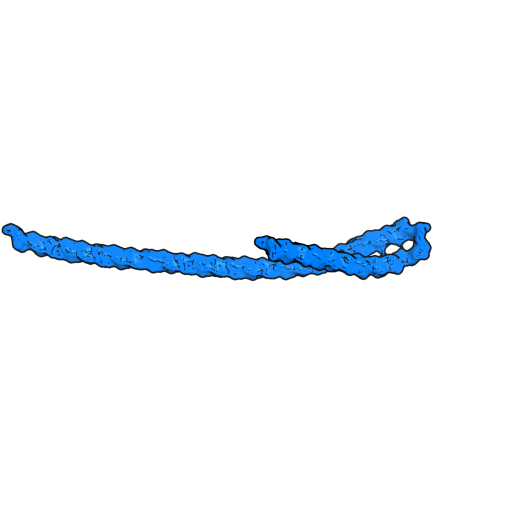773 -26.401 1.00 89.50 112 VAL A N 1
ATOM 881 C CA . VAL A 1 112 ? 10.161 -2.796 -24.933 1.00 89.50 112 VAL A CA 1
ATOM 882 C C . VAL A 1 112 ? 8.900 -2.120 -24.395 1.00 89.50 112 VAL A C 1
ATOM 884 O O . VAL A 1 112 ? 8.211 -2.706 -23.563 1.00 89.50 112 VAL A O 1
ATOM 887 N N . ALA A 1 113 ? 8.528 -0.947 -24.919 1.00 88.62 113 ALA A N 1
ATOM 888 C CA . ALA A 1 113 ? 7.307 -0.251 -24.511 1.00 88.62 113 ALA A CA 1
ATOM 889 C C . ALA A 1 113 ? 6.031 -1.045 -24.840 1.00 88.62 113 ALA A C 1
ATOM 891 O O . ALA A 1 113 ? 5.065 -1.030 -24.075 1.00 88.62 113 ALA A O 1
ATOM 892 N N . TRP A 1 114 ? 5.992 -1.745 -25.976 1.00 91.31 114 TRP A N 1
ATOM 893 C CA . TRP A 1 114 ? 4.862 -2.604 -26.325 1.00 91.31 114 TRP A CA 1
ATOM 894 C C . TRP A 1 114 ? 4.804 -3.859 -25.448 1.00 91.31 114 TRP A C 1
ATOM 896 O O . TRP A 1 114 ? 3.722 -4.228 -24.984 1.00 91.31 114 TRP A O 1
ATOM 906 N N . GLY A 1 115 ? 5.954 -4.481 -25.177 1.00 87.94 115 GLY A N 1
ATOM 907 C CA . GLY A 1 115 ? 6.085 -5.649 -24.310 1.00 87.94 115 GLY A CA 1
ATOM 908 C C . GLY A 1 115 ? 5.610 -5.370 -22.887 1.00 87.94 115 GLY A C 1
ATOM 909 O O . GLY A 1 115 ? 4.731 -6.078 -22.390 1.00 87.94 115 GLY A O 1
ATOM 910 N N . THR A 1 116 ? 6.094 -4.288 -22.269 1.00 87.06 116 THR A N 1
ATOM 911 C CA . THR A 1 116 ? 5.680 -3.881 -20.915 1.00 87.06 116 THR A CA 1
ATOM 912 C C . THR A 1 116 ? 4.188 -3.546 -20.862 1.00 87.06 116 THR A C 1
ATOM 914 O O . THR A 1 116 ? 3.467 -4.066 -20.008 1.00 87.06 116 THR A O 1
ATOM 917 N N . ARG A 1 117 ? 3.663 -2.792 -21.842 1.00 85.38 117 ARG A N 1
ATOM 918 C CA . ARG A 1 117 ? 2.218 -2.505 -21.953 1.00 85.38 117 ARG A CA 1
ATOM 919 C C . ARG A 1 117 ? 1.372 -3.770 -22.112 1.00 85.38 117 ARG A C 1
ATOM 921 O O . ARG A 1 117 ? 0.275 -3.848 -21.556 1.00 85.38 117 ARG A O 1
ATOM 928 N N . ARG A 1 118 ? 1.838 -4.758 -22.883 1.00 87.94 118 ARG A N 1
ATOM 929 C CA . ARG A 1 118 ? 1.120 -6.024 -23.106 1.00 87.94 118 ARG A CA 1
ATOM 930 C C . ARG A 1 118 ? 1.121 -6.897 -21.854 1.00 87.94 118 ARG A C 1
ATOM 932 O O . ARG A 1 118 ? 0.083 -7.479 -21.551 1.00 87.94 118 ARG A O 1
ATOM 939 N N . MET A 1 119 ? 2.237 -6.969 -21.130 1.00 84.19 119 MET A N 1
ATOM 940 C CA . MET A 1 119 ? 2.319 -7.687 -19.853 1.00 84.19 119 MET A CA 1
ATOM 941 C C . MET A 1 119 ? 1.380 -7.075 -18.815 1.00 84.19 119 MET A C 1
ATOM 943 O O . MET A 1 119 ? 0.578 -7.800 -18.235 1.00 84.19 119 MET A O 1
ATOM 947 N N . ARG A 1 120 ? 1.366 -5.742 -18.684 1.00 82.88 120 ARG A N 1
ATOM 948 C CA . ARG A 1 120 ? 0.443 -5.033 -17.783 1.00 82.88 120 ARG A CA 1
ATOM 949 C C . ARG A 1 120 ? -1.027 -5.330 -18.113 1.00 82.88 120 ARG A C 1
ATOM 951 O O . ARG A 1 120 ? -1.817 -5.611 -17.221 1.00 82.88 120 ARG A O 1
ATOM 958 N N . LYS A 1 121 ? -1.390 -5.363 -19.405 1.00 82.19 121 LYS A N 1
ATOM 959 C CA . LYS A 1 121 ? -2.745 -5.750 -19.855 1.00 82.19 121 LYS A CA 1
ATOM 960 C C . LYS A 1 121 ? -3.099 -7.215 -19.585 1.00 82.19 121 LYS A C 1
ATOM 962 O O . LYS A 1 121 ? -4.284 -7.515 -19.478 1.00 82.19 121 LYS A O 1
ATOM 967 N N . LYS A 1 122 ? -2.123 -8.127 -19.552 1.00 83.12 122 LYS A N 1
ATOM 968 C CA . LYS A 1 122 ? -2.364 -9.540 -19.220 1.00 83.12 122 LYS A CA 1
ATOM 969 C C . LYS A 1 122 ? -2.590 -9.719 -17.722 1.00 83.12 122 LYS A C 1
ATOM 971 O O . LYS A 1 122 ? -3.599 -10.305 -17.358 1.00 83.12 122 LYS A O 1
ATOM 976 N N . LEU A 1 123 ? -1.732 -9.123 -16.896 1.00 80.38 123 LEU A N 1
ATOM 977 C CA . LEU A 1 123 ? -1.859 -9.160 -15.436 1.00 80.38 123 LEU A CA 1
ATOM 978 C C . LEU A 1 123 ? -3.193 -8.547 -14.976 1.00 80.38 123 LEU A C 1
ATOM 980 O O . LEU A 1 123 ? -3.937 -9.177 -14.237 1.00 80.38 123 LEU A O 1
ATOM 984 N N . ALA A 1 124 ? -3.580 -7.394 -15.537 1.00 78.75 124 ALA A N 1
ATOM 985 C CA . ALA A 1 124 ? -4.874 -6.769 -15.241 1.00 78.75 124 ALA A CA 1
ATOM 986 C C . ALA A 1 124 ? -6.097 -7.606 -15.678 1.00 78.75 124 ALA A C 1
ATOM 988 O O . ALA A 1 124 ? -7.200 -7.390 -15.186 1.00 78.75 124 ALA A O 1
ATOM 989 N N . ARG A 1 125 ? -5.938 -8.537 -16.632 1.00 77.25 125 ARG A N 1
ATOM 990 C CA . ARG A 1 125 ? -7.007 -9.468 -17.034 1.00 77.25 125 ARG A CA 1
ATOM 991 C C . ARG A 1 125 ? -7.088 -10.685 -16.119 1.00 77.25 125 ARG A C 1
AT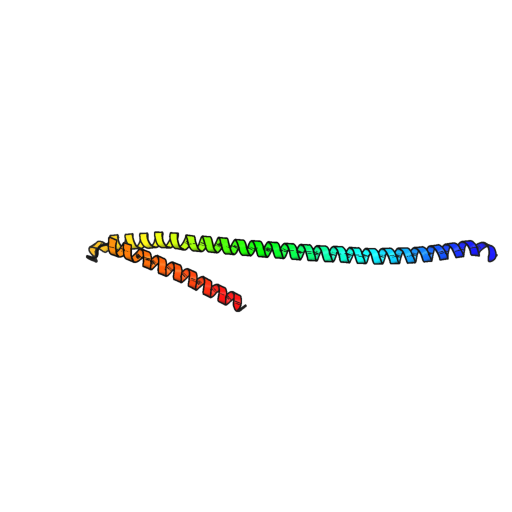OM 993 O O . ARG A 1 125 ? -8.185 -11.190 -15.930 1.00 77.25 125 ARG A O 1
ATOM 1000 N N . GLU A 1 126 ? -5.960 -11.147 -15.588 1.00 71.81 126 GLU A N 1
ATOM 1001 C CA . GLU A 1 126 ? -5.914 -12.250 -14.622 1.00 71.81 126 GLU A CA 1
ATOM 1002 C C . GLU A 1 126 ? -6.502 -11.823 -13.271 1.00 71.81 126 GLU A C 1
ATOM 1004 O O . GLU A 1 126 ? -7.296 -12.563 -12.704 1.00 71.81 126 GLU A O 1
ATOM 1009 N N . GLU A 1 127 ? -6.230 -10.597 -12.816 1.00 61.62 127 GLU A N 1
ATOM 1010 C CA . GLU A 1 127 ? -6.833 -10.038 -11.593 1.00 61.62 127 GLU A CA 1
ATOM 1011 C C . GLU A 1 127 ? -8.347 -9.783 -11.708 1.00 61.62 127 GLU A C 1
ATOM 1013 O O . GLU A 1 127 ? -9.040 -9.782 -10.700 1.00 61.62 127 GLU A O 1
ATOM 1018 N N . GLY A 1 128 ? -8.877 -9.568 -12.918 1.00 55.88 128 GLY A N 1
ATOM 1019 C CA . GLY A 1 128 ? -10.318 -9.393 -13.155 1.00 55.88 128 GLY A CA 1
ATOM 1020 C C . GLY A 1 128 ? -11.087 -10.692 -13.424 1.00 55.88 128 GLY A C 1
ATOM 1021 O O . GLY A 1 128 ? -12.302 -10.642 -13.612 1.00 55.88 128 GLY A O 1
ATOM 1022 N N . ALA A 1 129 ? -10.390 -11.830 -13.511 1.00 51.44 129 ALA A N 1
ATOM 1023 C CA . ALA A 1 129 ? -10.970 -13.155 -13.743 1.00 51.44 129 ALA A CA 1
ATOM 1024 C C . ALA A 1 129 ? -10.961 -14.053 -12.488 1.00 51.44 129 ALA A C 1
ATOM 1026 O O . ALA A 1 129 ? -11.494 -15.163 -12.549 1.00 51.44 129 ALA A O 1
ATOM 1027 N N . ALA A 1 130 ? -10.360 -13.582 -11.391 1.00 43.47 130 ALA A N 1
ATOM 1028 C CA . ALA A 1 130 ? -10.380 -14.187 -10.058 1.00 43.47 130 ALA A CA 1
ATOM 1029 C C . ALA A 1 130 ? -11.380 -13.454 -9.152 1.00 43.47 130 ALA A C 1
ATOM 1031 O O . ALA A 1 130 ? -11.971 -14.132 -8.283 1.00 43.47 130 ALA A O 1
#

InterPro domains:
  IPR021830 Protein of unknown function DUF3422 [PF11902] (1-122)